Protein AF-A0A3S4GMG2-F1 (afdb_monomer_lite)

pLDDT: mean 79.05, std 14.93, range [34.53, 93.5]

Foldseek 3Di:
DPPVVVVDPDVVCVVCVVVVVVVVVVVVVVVVVVVQLVVQLVVVCVVQVVVVHHDDSVVSSVVSVVVVVVVVVVCVVVVDDPVVVCCVCVVVVVCCVVPVVVLVCCVPPPVNVVVNPPVPVPPPDD

Sequence (126 aa):
MSYLANQYDTPIIAWLSPIIAFVAITKSFLGHYIGAYESLRDLILEAAAARGKKPGIRLVDAVILVFMVLTCWFAAYKNPSILGIIECISGPTGAAILLLLPMYAIHKLPVLAPWRGKARQRFSSP

Structure (mmCIF, N/CA/C/O backbone):
data_AF-A0A3S4GMG2-F1
#
_entry.id   AF-A0A3S4GMG2-F1
#
loop_
_atom_site.group_PDB
_atom_site.id
_atom_site.type_symbol
_atom_site.label_atom_id
_atom_site.label_alt_id
_atom_site.label_comp_id
_atom_site.label_asym_id
_atom_site.label_entity_id
_atom_site.label_seq_id
_atom_site.pdbx_PDB_ins_code
_atom_site.Cartn_x
_atom_site.Cartn_y
_atom_site.Cartn_z
_atom_site.occupancy
_atom_site.B_iso_or_equiv
_atom_site.auth_seq_id
_atom_site.auth_comp_id
_atom_site.auth_asym_id
_atom_site.auth_atom_id
_atom_site.pdbx_PDB_model_num
ATOM 1 N N . MET A 1 1 ? 18.463 3.851 -22.050 1.00 42.34 1 MET A N 1
ATOM 2 C CA . MET A 1 1 ? 18.596 2.381 -21.929 1.00 42.34 1 MET A CA 1
ATOM 3 C C . MET A 1 1 ? 19.116 1.690 -23.199 1.00 42.34 1 MET A C 1
ATOM 5 O O . MET A 1 1 ? 19.016 0.480 -23.283 1.00 42.34 1 MET A O 1
ATOM 9 N N . SER A 1 2 ? 19.722 2.410 -24.160 1.00 46.09 2 SER A N 1
ATOM 10 C CA . SER A 1 2 ? 20.281 1.804 -25.389 1.00 46.09 2 SER A CA 1
ATOM 11 C C . SER A 1 2 ? 21.792 2.029 -25.572 1.00 46.09 2 SER A C 1
ATOM 13 O O . SER A 1 2 ? 22.374 1.471 -26.490 1.00 46.09 2 SER A O 1
ATOM 15 N N . TYR A 1 3 ? 22.445 2.834 -24.722 1.00 47.12 3 TYR A N 1
ATOM 16 C CA . TYR A 1 3 ? 23.845 3.239 -24.937 1.00 47.12 3 TYR A CA 1
ATOM 17 C C . TYR A 1 3 ? 24.865 2.342 -24.211 1.00 47.12 3 TYR A C 1
ATOM 19 O O . TYR A 1 3 ? 25.942 2.082 -24.729 1.00 47.12 3 TYR A O 1
ATOM 27 N N . LEU A 1 4 ? 24.506 1.797 -23.042 1.00 51.25 4 LEU A N 1
ATOM 28 C CA . LEU A 1 4 ? 25.358 0.862 -22.287 1.00 51.25 4 LEU A CA 1
ATOM 29 C C . LEU A 1 4 ? 25.242 -0.596 -22.765 1.00 51.25 4 LEU A C 1
ATOM 31 O O . LEU A 1 4 ? 26.086 -1.413 -22.422 1.00 51.25 4 LEU A O 1
ATOM 35 N N . ALA A 1 5 ? 24.221 -0.920 -23.565 1.00 50.19 5 ALA A N 1
ATOM 36 C CA . ALA A 1 5 ? 23.976 -2.277 -24.062 1.00 50.19 5 ALA A CA 1
ATOM 37 C C . ALA A 1 5 ? 24.744 -2.608 -25.356 1.00 50.19 5 ALA A C 1
ATOM 39 O O . ALA A 1 5 ? 24.932 -3.777 -25.657 1.00 50.19 5 ALA A O 1
ATOM 40 N N . ASN A 1 6 ? 25.206 -1.597 -26.105 1.00 54.97 6 ASN A N 1
ATOM 41 C CA . ASN A 1 6 ? 25.931 -1.793 -27.369 1.00 54.97 6 ASN A CA 1
ATOM 42 C C . ASN A 1 6 ? 27.464 -1.829 -27.197 1.00 54.97 6 ASN A C 1
ATOM 44 O O . ASN A 1 6 ? 28.177 -2.151 -28.137 1.00 54.97 6 ASN A O 1
ATOM 48 N N . GLN A 1 7 ? 27.982 -1.447 -26.024 1.00 55.62 7 GLN A N 1
ATOM 49 C CA . GLN A 1 7 ? 29.425 -1.433 -25.726 1.00 55.62 7 GLN A CA 1
ATOM 50 C C . GLN A 1 7 ? 29.894 -2.685 -24.966 1.00 55.62 7 GLN A C 1
ATOM 52 O O . GLN A 1 7 ? 31.074 -3.013 -24.995 1.00 55.62 7 GLN A O 1
ATOM 57 N N . TYR A 1 8 ? 28.981 -3.408 -24.310 1.00 55.25 8 TYR A N 1
ATOM 58 C CA . TYR A 1 8 ? 29.296 -4.619 -23.553 1.00 55.25 8 TYR A CA 1
ATOM 59 C C . TYR A 1 8 ? 28.560 -5.811 -24.157 1.00 55.25 8 TYR A C 1
ATOM 61 O O . TYR A 1 8 ? 27.494 -6.206 -23.688 1.00 55.25 8 TYR A O 1
ATOM 69 N N . ASP A 1 9 ? 29.163 -6.374 -25.202 1.00 49.91 9 ASP A N 1
ATOM 70 C CA . ASP A 1 9 ? 28.817 -7.649 -25.838 1.00 49.91 9 ASP A CA 1
ATOM 71 C C . ASP A 1 9 ? 28.979 -8.814 -24.837 1.00 49.91 9 ASP A C 1
ATOM 73 O O . ASP A 1 9 ? 29.905 -9.620 -24.879 1.00 49.91 9 ASP A O 1
ATOM 77 N N . THR A 1 10 ? 28.097 -8.872 -23.840 1.00 55.22 10 THR A N 1
ATOM 78 C CA . THR A 1 10 ? 28.008 -9.986 -22.893 1.00 55.22 10 THR A CA 1
ATOM 79 C C . THR A 1 10 ? 26.618 -10.609 -23.023 1.00 55.22 10 THR A C 1
ATOM 81 O O . THR A 1 10 ? 25.697 -10.251 -22.282 1.00 55.22 10 THR A O 1
ATOM 84 N N . PRO A 1 11 ? 26.431 -11.560 -23.963 1.00 59.16 11 PRO A N 1
ATOM 85 C CA . PRO A 1 11 ? 25.137 -12.201 -24.242 1.00 59.16 11 PRO A CA 1
ATOM 86 C C . PRO A 1 11 ? 24.497 -12.866 -23.010 1.00 59.16 11 PRO A C 1
ATOM 88 O O . PRO A 1 11 ? 23.292 -13.101 -22.973 1.00 59.16 11 PRO A O 1
ATOM 91 N N . ILE A 1 12 ? 25.287 -13.104 -21.962 1.00 61.72 12 ILE A N 1
ATOM 92 C CA . ILE A 1 12 ? 24.855 -13.656 -20.677 1.00 61.72 12 ILE A CA 1
ATOM 93 C C . ILE A 1 12 ? 23.945 -12.675 -19.912 1.00 61.72 12 ILE A C 1
ATOM 95 O O . ILE A 1 12 ? 22.928 -13.091 -19.361 1.00 61.72 12 ILE A O 1
ATOM 99 N N . ILE A 1 13 ? 24.260 -11.373 -19.891 1.00 65.12 13 ILE A N 1
ATOM 100 C CA . ILE A 1 13 ? 23.495 -10.375 -19.118 1.00 65.12 13 ILE A CA 1
ATOM 101 C C . ILE A 1 13 ? 22.168 -10.058 -19.813 1.00 65.12 13 ILE A C 1
ATOM 103 O O . ILE A 1 13 ? 21.142 -9.927 -19.147 1.00 65.12 13 ILE A O 1
ATOM 107 N N . ALA A 1 14 ? 22.157 -10.006 -21.148 1.00 68.06 14 ALA A N 1
ATOM 108 C CA . ALA A 1 14 ? 20.941 -9.791 -21.930 1.00 68.06 14 ALA A CA 1
ATOM 109 C C . ALA A 1 14 ? 19.891 -10.889 -21.681 1.00 68.06 14 ALA A C 1
ATOM 111 O O . ALA A 1 14 ? 18.708 -10.577 -21.561 1.00 68.06 14 ALA A O 1
ATOM 112 N N . TRP A 1 15 ? 20.323 -12.145 -21.520 1.00 73.88 15 TRP A N 1
ATOM 113 C CA . TRP A 1 15 ? 19.441 -13.290 -21.265 1.00 73.88 15 TRP A CA 1
ATOM 114 C C . TRP A 1 15 ? 19.036 -13.442 -19.790 1.00 73.88 15 TRP A C 1
ATOM 116 O O . TRP A 1 15 ? 17.919 -13.863 -19.498 1.00 73.88 15 TRP A O 1
ATOM 126 N N . LEU A 1 16 ? 19.905 -13.057 -18.846 1.00 82.06 16 LEU A N 1
ATOM 127 C CA . LEU A 1 16 ? 19.572 -13.031 -17.414 1.00 82.06 16 LEU A CA 1
ATOM 128 C C . LEU A 1 16 ? 18.687 -11.837 -17.027 1.00 82.06 16 LEU A C 1
ATOM 130 O O . LEU A 1 16 ? 17.919 -11.934 -16.068 1.00 82.06 16 LEU A O 1
ATOM 134 N N . SER A 1 17 ? 18.769 -10.722 -17.759 1.00 83.88 17 SER A N 1
ATOM 135 C CA . SER A 1 17 ? 18.040 -9.489 -17.439 1.00 83.88 17 SER A CA 1
ATOM 136 C C . SER A 1 17 ? 16.517 -9.661 -17.302 1.00 83.88 17 SER A C 1
ATOM 138 O O . SER A 1 17 ? 15.975 -9.148 -16.319 1.00 83.88 17 SER A O 1
ATOM 140 N N . PRO A 1 18 ? 15.801 -10.417 -18.163 1.00 86.00 18 PRO A N 1
ATOM 141 C CA . PRO A 1 18 ? 14.353 -10.567 -18.059 1.00 86.00 18 PRO A CA 1
ATOM 142 C C . PRO A 1 18 ? 13.963 -11.461 -16.882 1.00 86.00 18 PRO A C 1
ATOM 144 O O . PRO A 1 18 ? 12.944 -11.220 -16.244 1.00 86.00 18 PRO A O 1
ATOM 147 N N . ILE A 1 19 ? 14.790 -12.459 -16.551 1.00 89.81 19 ILE A N 1
ATOM 148 C CA . ILE A 1 19 ? 14.564 -13.352 -15.408 1.00 89.81 19 ILE A CA 1
ATOM 149 C C . ILE A 1 19 ? 14.703 -12.561 -14.106 1.00 89.81 19 ILE A C 1
ATOM 151 O O . ILE A 1 19 ? 13.828 -12.621 -13.243 1.00 89.81 19 ILE A O 1
ATOM 155 N N . ILE A 1 20 ? 15.765 -11.761 -13.982 1.00 88.31 20 ILE A N 1
ATOM 156 C CA . ILE A 1 20 ? 15.981 -10.900 -12.813 1.00 88.31 20 ILE A CA 1
ATOM 157 C C . ILE A 1 20 ? 14.862 -9.858 -12.707 1.00 88.31 20 ILE A C 1
ATOM 159 O O . ILE A 1 20 ? 14.323 -9.656 -11.619 1.00 88.31 20 ILE A O 1
ATOM 163 N N . ALA A 1 21 ? 14.463 -9.243 -13.825 1.00 90.56 21 ALA A N 1
ATOM 164 C CA . ALA A 1 21 ? 13.344 -8.305 -13.860 1.00 90.56 21 ALA A CA 1
ATOM 165 C C . ALA A 1 21 ? 12.028 -8.969 -13.423 1.00 90.56 21 ALA A C 1
ATOM 167 O O . ALA A 1 21 ? 11.312 -8.418 -12.592 1.00 90.56 21 ALA A O 1
ATOM 168 N N . PHE A 1 22 ? 11.735 -10.175 -13.910 1.00 92.00 22 PHE A N 1
ATOM 169 C CA . PHE A 1 22 ? 10.542 -10.932 -13.534 1.00 92.00 22 PHE A CA 1
ATOM 170 C C . PHE A 1 22 ? 10.514 -11.262 -12.036 1.00 92.00 22 PHE A C 1
ATOM 172 O O . PHE A 1 22 ? 9.502 -11.035 -11.367 1.00 92.00 22 PHE A O 1
ATOM 179 N N . VAL A 1 23 ? 11.635 -11.739 -11.483 1.00 93.50 23 VAL A N 1
ATOM 180 C CA . VAL A 1 23 ? 11.761 -12.025 -10.045 1.00 93.50 23 VAL A CA 1
ATOM 181 C C . VAL A 1 23 ? 11.609 -10.744 -9.220 1.00 93.50 23 VAL A C 1
ATOM 183 O O . VAL A 1 23 ? 10.894 -10.742 -8.216 1.00 93.50 23 VAL A O 1
ATOM 186 N N . ALA A 1 24 ? 12.224 -9.639 -9.649 1.00 92.12 24 ALA A N 1
ATOM 187 C CA . ALA A 1 24 ? 12.124 -8.349 -8.970 1.00 92.12 24 ALA A CA 1
ATOM 188 C C . ALA A 1 24 ? 10.686 -7.804 -8.965 1.00 92.12 24 ALA A C 1
ATOM 190 O O . ALA A 1 24 ? 10.194 -7.394 -7.910 1.00 92.12 24 ALA A O 1
ATOM 191 N N . ILE A 1 25 ? 9.992 -7.856 -10.108 1.00 90.50 25 ILE A N 1
ATOM 192 C CA . ILE A 1 25 ? 8.587 -7.447 -10.229 1.00 90.50 25 ILE A CA 1
ATOM 193 C C . ILE A 1 25 ? 7.718 -8.316 -9.327 1.00 90.50 25 ILE A C 1
ATOM 195 O O . ILE A 1 25 ? 6.974 -7.775 -8.518 1.00 90.50 25 ILE A O 1
ATOM 199 N N . THR A 1 26 ? 7.861 -9.642 -9.396 1.00 93.06 26 THR A N 1
ATOM 200 C CA . THR A 1 26 ? 7.070 -10.581 -8.583 1.00 93.06 26 THR A CA 1
ATOM 201 C C . THR A 1 26 ? 7.250 -10.312 -7.089 1.00 93.06 26 THR A C 1
ATOM 203 O O . THR A 1 26 ? 6.270 -10.225 -6.349 1.00 93.06 26 THR A O 1
ATOM 206 N N . LYS A 1 27 ? 8.494 -10.099 -6.636 1.00 90.00 27 LYS A N 1
ATOM 207 C CA . LYS A 1 27 ? 8.796 -9.778 -5.234 1.00 90.00 27 LYS A CA 1
ATOM 208 C C . LYS A 1 27 ? 8.194 -8.435 -4.805 1.00 90.00 27 LYS A C 1
ATOM 210 O O . LYS A 1 27 ? 7.642 -8.337 -3.712 1.00 90.00 27 LYS A O 1
ATOM 215 N N . SER A 1 28 ? 8.284 -7.412 -5.655 1.00 90.50 28 SER A N 1
ATOM 216 C CA . SER A 1 28 ? 7.700 -6.090 -5.390 1.00 90.50 28 SER A CA 1
ATOM 217 C C . SER A 1 28 ? 6.167 -6.134 -5.338 1.00 90.50 28 SER A C 1
ATOM 219 O O . SER A 1 28 ? 5.558 -5.543 -4.439 1.00 90.50 28 SER A O 1
ATOM 221 N N . PHE A 1 29 ? 5.552 -6.898 -6.247 1.00 88.12 29 PHE A N 1
ATOM 222 C CA . PHE A 1 29 ? 4.106 -7.102 -6.310 1.00 88.12 29 PHE A CA 1
ATOM 223 C C . PHE A 1 29 ? 3.581 -7.799 -5.062 1.00 88.12 29 PHE A C 1
ATOM 225 O O . PHE A 1 29 ? 2.579 -7.367 -4.496 1.00 88.12 29 PHE A O 1
ATOM 232 N N . LEU A 1 30 ? 4.268 -8.850 -4.605 1.00 89.94 30 LEU A N 1
ATOM 233 C CA . LEU A 1 30 ? 3.832 -9.615 -3.443 1.00 89.94 30 LEU A CA 1
ATOM 234 C C . LEU A 1 30 ? 3.829 -8.756 -2.171 1.00 89.94 30 LEU A C 1
ATOM 236 O O . LEU A 1 30 ? 2.887 -8.832 -1.390 1.00 89.94 30 LEU A O 1
ATOM 240 N N . GLY A 1 31 ? 4.831 -7.888 -2.001 1.00 88.62 31 GLY A N 1
ATOM 241 C CA . GLY A 1 31 ? 4.877 -6.940 -0.884 1.00 88.62 31 GLY A CA 1
ATOM 242 C C . GLY A 1 31 ? 3.696 -5.964 -0.880 1.00 88.62 31 GLY A C 1
ATOM 243 O O . GLY A 1 31 ? 3.067 -5.771 0.158 1.00 88.62 31 GLY A O 1
ATOM 244 N N . HIS A 1 32 ? 3.342 -5.401 -2.039 1.00 88.81 32 HIS A N 1
ATOM 245 C CA . HIS A 1 32 ? 2.173 -4.521 -2.154 1.00 88.81 32 HIS A CA 1
ATOM 246 C C . HIS A 1 32 ? 0.8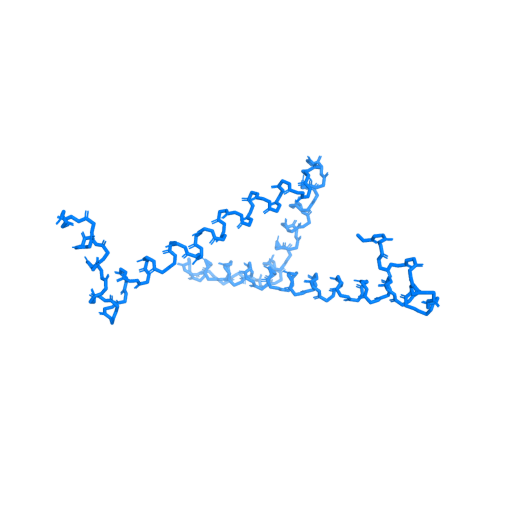54 -5.272 -1.960 1.00 88.81 32 HIS A C 1
ATOM 248 O O . HIS A 1 32 ? -0.046 -4.751 -1.310 1.00 88.81 32 HIS A O 1
ATOM 254 N N . TYR A 1 33 ? 0.738 -6.490 -2.493 1.00 89.56 33 TYR A N 1
ATOM 255 C CA . TYR A 1 33 ? -0.466 -7.305 -2.357 1.00 89.56 33 TYR A CA 1
ATOM 256 C C . TYR A 1 33 ? -0.718 -7.699 -0.899 1.00 89.56 33 TYR A C 1
ATOM 258 O O . TYR A 1 33 ? -1.800 -7.436 -0.379 1.00 89.56 33 TYR A O 1
ATOM 266 N N . ILE A 1 34 ? 0.288 -8.268 -0.223 1.00 91.44 34 ILE A N 1
ATOM 267 C CA . ILE A 1 34 ? 0.180 -8.660 1.189 1.00 91.44 34 ILE A CA 1
ATOM 268 C C . ILE A 1 34 ? -0.063 -7.422 2.058 1.00 91.44 34 ILE A C 1
ATOM 270 O O . ILE A 1 34 ? -0.977 -7.431 2.877 1.00 91.44 34 ILE A O 1
ATOM 274 N N . GLY A 1 35 ? 0.685 -6.337 1.837 1.00 90.00 35 GLY A N 1
ATOM 275 C CA . GLY A 1 35 ? 0.523 -5.102 2.604 1.00 90.00 35 GLY A CA 1
ATOM 276 C C . GLY A 1 35 ? -0.857 -4.456 2.432 1.00 90.00 35 GLY A C 1
ATOM 277 O O . GLY A 1 35 ? -1.461 -4.018 3.411 1.00 90.00 35 GLY A O 1
ATOM 278 N N . ALA A 1 36 ? -1.405 -4.430 1.214 1.00 90.25 36 ALA A N 1
ATOM 279 C CA . ALA A 1 36 ? -2.753 -3.914 0.964 1.00 90.25 36 ALA A CA 1
ATOM 280 C C . ALA A 1 36 ? -3.836 -4.819 1.572 1.00 90.25 36 ALA A C 1
ATOM 282 O O . ALA A 1 36 ? -4.800 -4.327 2.154 1.00 90.25 36 ALA A O 1
ATOM 283 N N . TYR A 1 37 ? -3.662 -6.136 1.472 1.00 90.12 37 TYR A N 1
ATOM 284 C CA . TYR A 1 37 ? -4.591 -7.109 2.034 1.00 90.12 37 TYR A CA 1
ATOM 285 C C . TYR A 1 37 ? -4.657 -7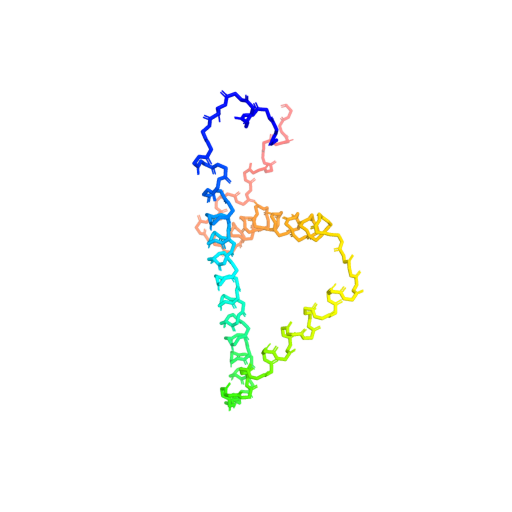.017 3.562 1.00 90.12 37 TYR A C 1
ATOM 287 O O . TYR A 1 37 ? -5.742 -6.915 4.135 1.00 90.12 37 TYR A O 1
ATOM 295 N N . GLU A 1 38 ? -3.500 -7.016 4.223 1.00 90.12 38 GLU A N 1
ATOM 296 C CA . GLU A 1 38 ? -3.416 -6.943 5.680 1.00 90.12 38 GLU A CA 1
ATOM 297 C C . GLU A 1 38 ? -3.917 -5.594 6.201 1.00 90.12 38 GLU A C 1
ATOM 299 O O . GLU A 1 38 ? -4.735 -5.571 7.118 1.00 90.12 38 GLU A O 1
ATOM 304 N N . SER A 1 39 ? -3.535 -4.484 5.559 1.00 90.12 39 SER A N 1
ATOM 305 C CA . SER A 1 39 ? -4.004 -3.151 5.961 1.00 90.12 39 SER A CA 1
ATOM 306 C C . SER A 1 39 ? -5.518 -2.978 5.812 1.00 90.12 39 SER A C 1
ATOM 308 O O . SER A 1 39 ? -6.157 -2.413 6.699 1.00 90.12 39 SER A O 1
ATOM 310 N N . LEU A 1 40 ? -6.126 -3.500 4.741 1.00 91.25 40 LEU A N 1
ATOM 311 C CA . LEU A 1 40 ? -7.577 -3.429 4.562 1.00 91.25 40 LEU A CA 1
ATOM 312 C C . LEU A 1 40 ? -8.316 -4.339 5.552 1.00 91.25 40 LEU A C 1
ATOM 314 O O . LEU A 1 40 ? -9.369 -3.965 6.071 1.00 91.25 40 LEU A O 1
ATOM 318 N N . ARG A 1 41 ? -7.754 -5.515 5.849 1.00 90.69 41 ARG A N 1
ATOM 319 C CA . ARG A 1 41 ? -8.292 -6.435 6.855 1.00 90.69 41 ARG A CA 1
ATOM 320 C C . ARG A 1 41 ? -8.285 -5.810 8.240 1.00 90.69 41 ARG A C 1
ATOM 322 O O . ARG A 1 41 ? -9.311 -5.864 8.915 1.00 90.69 41 ARG A O 1
ATOM 329 N N . ASP A 1 42 ? -7.178 -5.194 8.634 1.00 89.94 42 ASP A N 1
ATOM 330 C CA . ASP A 1 42 ? -7.049 -4.559 9.944 1.00 89.94 42 ASP A CA 1
ATOM 331 C C . ASP A 1 42 ? -7.980 -3.346 10.067 1.00 89.94 42 ASP A C 1
ATOM 333 O O . ASP A 1 42 ? -8.729 -3.246 11.037 1.00 89.94 42 ASP A O 1
ATOM 337 N N . LEU A 1 43 ? -8.078 -2.520 9.015 1.00 90.69 43 LEU A N 1
ATOM 338 C CA . LEU A 1 43 ? -9.024 -1.402 8.954 1.00 90.69 43 LEU A CA 1
ATOM 339 C C . LEU A 1 43 ? -10.479 -1.861 9.149 1.00 90.69 43 LEU A C 1
ATOM 341 O O . LEU A 1 43 ? -11.240 -1.233 9.887 1.00 90.69 43 LEU A O 1
ATOM 345 N N . ILE A 1 44 ? -10.888 -2.952 8.492 1.00 88.94 44 ILE A N 1
ATOM 346 C CA . ILE A 1 44 ? -12.252 -3.489 8.611 1.00 88.94 44 ILE A CA 1
ATOM 347 C C . ILE A 1 44 ? -12.490 -4.073 10.007 1.00 88.94 44 ILE A C 1
ATOM 349 O O . ILE A 1 44 ? -13.567 -3.871 10.577 1.00 88.94 44 ILE A O 1
ATOM 353 N N . LEU A 1 45 ? -11.512 -4.792 10.564 1.00 88.88 45 LEU A N 1
ATOM 354 C CA . LEU A 1 45 ? -11.605 -5.364 11.906 1.00 88.88 45 LEU A CA 1
ATOM 355 C C . LEU A 1 45 ? -11.689 -4.271 12.976 1.00 88.88 45 LEU A C 1
ATOM 357 O O . LEU A 1 45 ? -12.564 -4.350 13.837 1.00 88.88 45 LEU A O 1
ATOM 361 N N . GLU A 1 46 ? -10.858 -3.235 12.890 1.00 88.38 46 GLU A N 1
ATOM 362 C CA . GLU A 1 46 ? -10.867 -2.094 13.807 1.00 88.38 46 GLU A CA 1
ATOM 363 C C . GLU A 1 46 ? -12.172 -1.294 13.688 1.00 88.38 46 GLU A C 1
ATOM 365 O O . GLU A 1 46 ? -12.834 -1.018 14.693 1.00 88.38 46 GLU A O 1
ATOM 370 N N . ALA A 1 47 ? -12.631 -1.017 12.463 1.00 87.56 47 ALA A N 1
ATOM 371 C CA . ALA A 1 47 ? -13.910 -0.350 12.225 1.00 87.56 47 ALA A CA 1
ATOM 372 C C . ALA A 1 47 ? -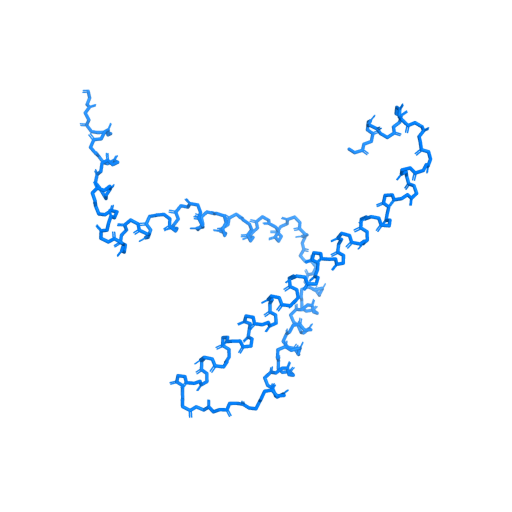15.110 -1.158 12.753 1.00 87.56 47 ALA A C 1
ATOM 374 O O . ALA A 1 47 ? -16.096 -0.584 13.230 1.00 87.56 47 ALA A O 1
ATOM 375 N N . ALA A 1 48 ? -15.053 -2.491 12.680 1.00 86.12 48 ALA A N 1
ATOM 376 C CA . ALA A 1 48 ? -16.090 -3.359 13.223 1.00 86.12 48 ALA A CA 1
ATOM 377 C C . ALA A 1 48 ? -16.020 -3.470 14.755 1.00 86.12 48 ALA A C 1
ATOM 379 O O . ALA A 1 48 ? -17.068 -3.434 15.409 1.00 86.12 48 ALA A O 1
ATOM 380 N N . ALA A 1 49 ? -14.814 -3.521 15.328 1.00 85.38 49 ALA A N 1
ATOM 381 C CA . ALA A 1 49 ? -14.581 -3.510 16.770 1.00 85.38 49 ALA A CA 1
ATOM 382 C C . ALA A 1 49 ? -15.090 -2.211 17.412 1.00 85.38 49 ALA A C 1
ATOM 384 O O . ALA A 1 49 ? -15.802 -2.269 18.414 1.00 85.38 49 ALA A O 1
ATOM 385 N N . ALA A 1 50 ? -14.851 -1.058 16.778 1.00 85.38 50 ALA A N 1
ATOM 386 C CA . ALA A 1 50 ? -15.408 0.234 17.189 1.00 85.38 50 ALA A CA 1
ATOM 387 C C . ALA A 1 50 ? -16.951 0.258 17.190 1.00 85.38 50 ALA A C 1
ATOM 389 O O . ALA A 1 50 ? -17.569 1.040 17.909 1.00 85.38 50 ALA A O 1
ATOM 390 N N . ARG A 1 51 ? -17.590 -0.623 16.409 1.00 84.56 51 ARG A N 1
ATOM 391 C CA . ARG A 1 51 ? -19.050 -0.811 16.356 1.00 84.56 51 ARG A CA 1
ATOM 392 C C . ARG A 1 51 ? -19.546 -1.974 17.226 1.00 84.56 51 ARG A C 1
ATOM 394 O O . ARG A 1 51 ? -20.720 -2.332 17.135 1.00 84.56 51 ARG A O 1
ATOM 401 N N . GLY A 1 52 ? -18.672 -2.588 18.027 1.00 80.62 52 GLY A N 1
ATOM 402 C CA . GLY A 1 52 ? -18.990 -3.714 18.911 1.00 80.62 52 GLY A CA 1
ATOM 403 C C . GLY A 1 52 ? -19.292 -5.034 18.190 1.00 80.62 52 GLY A C 1
ATOM 404 O O . GLY A 1 52 ? -19.853 -5.946 18.795 1.00 80.62 52 GLY A O 1
ATOM 405 N N . LYS A 1 53 ? -18.956 -5.159 16.899 1.00 78.75 53 LYS A N 1
ATOM 406 C CA . LYS A 1 53 ? -19.239 -6.351 16.085 1.00 78.75 53 LYS A CA 1
ATOM 407 C C . LYS A 1 53 ? -17.961 -7.151 15.846 1.00 78.75 53 LYS A C 1
ATOM 409 O O . LYS A 1 53 ? -16.913 -6.581 15.567 1.00 78.75 53 LYS A O 1
ATOM 414 N N . LYS A 1 54 ? -18.062 -8.483 15.902 1.00 74.81 54 LYS A N 1
ATOM 415 C CA . LYS A 1 54 ? -16.982 -9.412 15.529 1.00 74.81 54 LYS A CA 1
ATOM 416 C C . LYS A 1 54 ? -17.284 -9.995 14.147 1.00 74.81 54 LYS A C 1
ATOM 418 O O . LYS A 1 54 ? -18.049 -10.957 14.063 1.00 74.81 54 LYS A O 1
ATOM 423 N N . PRO A 1 55 ? -16.782 -9.396 13.056 1.00 77.50 55 PRO A N 1
ATOM 424 C CA . PRO A 1 55 ? -17.048 -9.905 11.723 1.00 77.50 55 PRO A CA 1
ATOM 425 C C . PRO A 1 55 ? -16.316 -11.239 11.524 1.00 77.50 55 PRO A C 1
ATOM 427 O O . PRO A 1 55 ? -15.229 -11.464 12.056 1.00 77.50 55 PRO A O 1
ATOM 430 N N . GLY A 1 56 ? -16.923 -12.147 10.762 1.00 81.50 56 GLY A N 1
ATOM 431 C CA . GLY A 1 56 ? -16.286 -13.413 10.414 1.00 81.50 56 GLY A CA 1
ATOM 432 C C . GLY A 1 56 ? -15.103 -13.174 9.478 1.00 81.50 56 GLY A C 1
ATOM 433 O O . GLY A 1 56 ? -15.286 -12.628 8.394 1.00 81.50 56 GLY A O 1
ATOM 434 N N . ILE A 1 57 ? -13.910 -13.625 9.870 1.00 81.62 57 ILE A N 1
ATOM 435 C CA . ILE A 1 57 ? -12.655 -13.428 9.121 1.00 81.62 57 ILE A CA 1
ATOM 436 C C . ILE A 1 57 ? -12.781 -13.878 7.659 1.00 81.62 57 ILE A C 1
ATOM 438 O O . ILE A 1 57 ? -12.427 -13.129 6.761 1.00 81.62 57 ILE A O 1
ATOM 442 N N . ARG A 1 58 ? -13.411 -15.031 7.403 1.00 83.19 58 ARG A N 1
ATOM 443 C CA . ARG A 1 58 ? -13.624 -15.544 6.036 1.00 83.19 58 ARG A CA 1
ATOM 444 C C . ARG A 1 58 ? -14.472 -14.622 5.154 1.00 83.19 58 ARG A C 1
ATOM 446 O O . ARG A 1 58 ? -14.237 -14.548 3.955 1.00 83.19 58 ARG A O 1
ATOM 453 N N . LEU A 1 59 ? -15.467 -13.943 5.734 1.00 85.56 59 LEU A N 1
ATOM 454 C CA . LEU A 1 59 ? -16.303 -12.996 4.994 1.00 85.56 59 LEU A CA 1
ATOM 455 C C . LEU A 1 59 ? -15.525 -11.711 4.705 1.00 85.56 59 LEU A C 1
ATOM 457 O O . LEU A 1 59 ? -15.611 -11.193 3.599 1.00 85.56 59 LEU A O 1
ATOM 461 N N . VAL A 1 60 ? -14.754 -11.223 5.681 1.00 87.12 60 VAL A N 1
ATOM 462 C CA . VAL A 1 60 ? -13.890 -10.045 5.516 1.00 87.12 60 VAL A CA 1
ATOM 463 C C . VAL A 1 60 ? -12.872 -10.288 4.404 1.00 87.12 60 VAL A C 1
ATOM 465 O O . VAL A 1 60 ? -12.789 -9.495 3.473 1.00 87.12 60 VAL A O 1
ATOM 468 N N . ASP A 1 61 ? -12.184 -11.427 4.447 1.00 89.06 61 ASP A N 1
ATOM 469 C CA . ASP A 1 61 ? -11.196 -11.833 3.448 1.00 89.06 61 ASP A CA 1
ATOM 470 C C . ASP A 1 61 ? -11.818 -11.933 2.039 1.00 89.06 61 ASP A C 1
ATOM 472 O O . ASP A 1 61 ? -11.267 -11.414 1.067 1.00 89.06 61 ASP A O 1
ATOM 476 N N . ALA A 1 62 ? -13.013 -12.528 1.923 1.00 88.25 62 ALA A N 1
ATOM 477 C CA . ALA A 1 62 ? -13.741 -12.608 0.656 1.00 88.25 62 ALA A CA 1
ATOM 478 C C . ALA A 1 62 ? -14.153 -11.223 0.125 1.00 88.25 62 ALA A C 1
ATOM 480 O O . ALA A 1 62 ? -14.010 -10.954 -1.067 1.00 88.25 62 ALA A O 1
ATOM 481 N N . VAL A 1 63 ? -14.629 -10.330 0.998 1.00 89.50 63 VAL A N 1
ATOM 482 C CA . VAL A 1 63 ? -14.995 -8.954 0.626 1.00 89.50 63 VAL A CA 1
ATOM 483 C C . VAL A 1 63 ? -13.771 -8.175 0.146 1.00 89.50 63 VAL A C 1
ATOM 485 O O . VAL A 1 63 ? -13.862 -7.490 -0.869 1.00 89.50 63 VAL A O 1
ATOM 488 N N . ILE A 1 64 ? -12.626 -8.311 0.821 1.00 89.88 64 ILE A N 1
ATOM 489 C CA . ILE A 1 64 ? -11.358 -7.681 0.424 1.00 89.88 64 ILE A CA 1
ATOM 490 C C . ILE A 1 64 ? -10.924 -8.159 -0.961 1.00 89.88 64 ILE A C 1
ATOM 492 O O . ILE A 1 64 ? -10.615 -7.338 -1.824 1.00 89.88 64 ILE A O 1
ATOM 496 N N . LEU A 1 65 ? -10.950 -9.473 -1.201 1.00 89.44 65 LEU A N 1
ATOM 497 C CA . LEU A 1 65 ? -10.598 -10.050 -2.499 1.00 89.44 65 LEU A CA 1
ATOM 498 C C . LEU A 1 65 ? -11.519 -9.547 -3.614 1.00 89.44 65 LEU A C 1
ATOM 500 O O . LEU A 1 65 ? -11.037 -9.092 -4.651 1.00 89.44 65 LEU A O 1
ATOM 504 N N . VAL A 1 66 ? -12.836 -9.575 -3.392 1.00 91.31 66 VAL A N 1
ATOM 505 C CA . VAL A 1 66 ? -13.821 -9.060 -4.355 1.00 91.31 66 VAL A CA 1
ATOM 506 C C . VAL A 1 66 ? -13.584 -7.574 -4.621 1.00 91.31 66 VAL A C 1
ATOM 508 O O . VAL A 1 66 ? -13.562 -7.154 -5.775 1.00 91.31 66 VAL A O 1
ATOM 511 N N . PHE A 1 67 ? -13.339 -6.782 -3.578 1.00 91.81 67 PHE A N 1
ATOM 512 C CA . PHE A 1 67 ? -13.038 -5.361 -3.705 1.00 91.81 67 PHE A CA 1
ATOM 513 C C . PHE A 1 67 ? -11.769 -5.103 -4.533 1.00 91.81 67 PHE A C 1
ATOM 515 O O . PHE A 1 67 ? -11.795 -4.264 -5.437 1.00 91.81 67 PHE A O 1
ATOM 522 N N . MET A 1 68 ? -10.679 -5.841 -4.289 1.00 90.19 68 MET A N 1
ATOM 523 C CA . MET A 1 68 ? -9.438 -5.715 -5.064 1.00 90.19 68 MET A CA 1
ATOM 524 C C . MET A 1 68 ? -9.647 -6.077 -6.538 1.00 90.19 68 MET A C 1
ATOM 526 O O . MET A 1 68 ? -9.208 -5.332 -7.414 1.00 90.19 68 MET A O 1
ATOM 530 N N . VAL A 1 69 ? -10.349 -7.178 -6.826 1.00 90.50 69 VAL A N 1
ATOM 531 C CA . VAL A 1 69 ? -10.628 -7.617 -8.203 1.00 90.50 69 VAL A CA 1
ATOM 532 C C . VAL A 1 69 ? -11.502 -6.604 -8.937 1.00 90.50 69 VAL A C 1
ATOM 534 O O . VAL A 1 69 ? -11.169 -6.218 -10.054 1.00 90.50 69 VAL A O 1
ATOM 537 N N . LEU A 1 70 ? -12.580 -6.125 -8.310 1.00 92.75 70 LEU A N 1
ATOM 538 C CA . LEU A 1 70 ? -13.467 -5.122 -8.906 1.00 92.75 70 LEU A CA 1
ATOM 539 C C . LEU A 1 70 ? -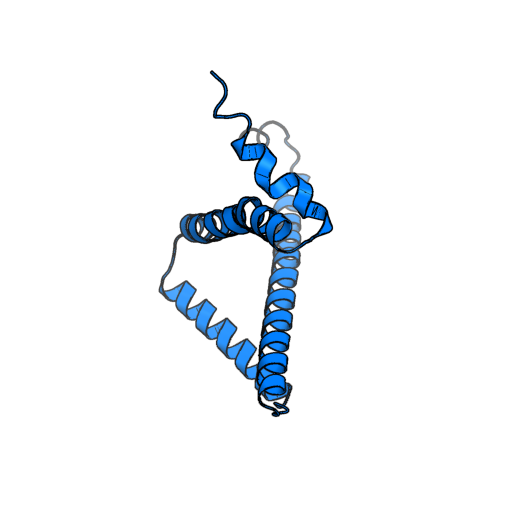12.740 -3.802 -9.171 1.00 92.75 70 LEU A C 1
ATOM 541 O O . LEU A 1 70 ? -12.914 -3.204 -10.231 1.00 92.75 70 LEU A O 1
ATOM 545 N N . THR A 1 71 ? -11.893 -3.365 -8.238 1.00 89.38 71 THR A N 1
ATOM 546 C CA . THR A 1 71 ? -11.101 -2.140 -8.405 1.00 89.38 71 THR A CA 1
ATOM 547 C C . THR A 1 71 ? -10.082 -2.293 -9.534 1.00 89.38 71 THR A C 1
ATOM 549 O O . THR A 1 71 ? -9.950 -1.397 -10.365 1.00 89.38 71 THR A O 1
ATOM 552 N N . CYS A 1 72 ? -9.409 -3.445 -9.618 1.00 87.75 72 CYS A N 1
ATOM 553 C CA . CYS A 1 72 ? -8.468 -3.754 -10.695 1.00 87.75 72 CYS A CA 1
ATOM 554 C C . CYS A 1 72 ? -9.169 -3.819 -12.061 1.00 87.75 72 CYS A C 1
ATOM 556 O O . CYS A 1 72 ? -8.708 -3.214 -13.027 1.00 87.75 72 CYS A O 1
ATOM 558 N N . TRP A 1 73 ? -10.334 -4.469 -12.127 1.00 91.81 73 TRP A N 1
ATOM 559 C CA . TRP A 1 73 ? -11.177 -4.508 -13.320 1.00 91.81 73 TRP A CA 1
ATOM 560 C C . TRP A 1 73 ? -11.585 -3.104 -13.769 1.00 91.81 73 TRP A C 1
ATOM 562 O O . TRP A 1 73 ? -11.471 -2.761 -14.945 1.00 91.81 73 TRP A O 1
ATOM 572 N N . PHE A 1 74 ? -12.046 -2.270 -12.836 1.00 89.75 74 PHE A N 1
ATOM 573 C CA . PHE A 1 74 ? -12.449 -0.900 -13.137 1.00 89.75 74 PHE A CA 1
ATOM 574 C C . PHE A 1 74 ? -11.270 -0.052 -13.626 1.00 89.75 74 PHE A C 1
ATOM 576 O O . PHE A 1 74 ? -11.412 0.698 -14.594 1.00 89.75 74 PHE A O 1
ATOM 583 N N . ALA A 1 75 ? -10.099 -0.199 -13.002 1.00 86.06 75 ALA A N 1
ATOM 584 C CA . ALA A 1 75 ? -8.874 0.451 -13.449 1.00 86.06 75 ALA A CA 1
ATOM 585 C C . ALA A 1 75 ? -8.493 0.008 -14.871 1.00 86.06 75 ALA A C 1
ATOM 587 O O . ALA A 1 75 ? -8.222 0.860 -15.713 1.00 86.06 75 ALA A O 1
ATOM 588 N N . ALA A 1 76 ? -8.560 -1.293 -15.172 1.00 85.19 76 ALA A N 1
ATOM 589 C CA . ALA A 1 76 ? -8.301 -1.824 -16.510 1.00 85.19 76 ALA A CA 1
ATOM 590 C C . ALA A 1 76 ? -9.299 -1.288 -17.552 1.00 85.19 76 ALA A C 1
ATOM 592 O O . ALA A 1 76 ? -8.899 -0.891 -18.642 1.00 85.19 76 ALA A O 1
ATOM 593 N N . TYR A 1 77 ? -10.586 -1.194 -17.204 1.00 89.31 77 TYR A N 1
ATOM 594 C CA . TYR A 1 77 ? -11.606 -0.619 -18.084 1.00 89.31 77 TYR A CA 1
ATOM 595 C C . TYR A 1 77 ? -11.353 0.864 -18.392 1.00 89.31 77 TYR A C 1
ATOM 597 O O . TYR A 1 77 ? -11.533 1.312 -19.522 1.00 89.31 77 TYR A O 1
ATOM 605 N N . LYS A 1 78 ? -10.929 1.645 -17.392 1.00 85.06 78 LYS A N 1
ATOM 606 C CA . LYS A 1 78 ? -10.642 3.076 -17.560 1.00 85.06 78 LYS A CA 1
ATOM 607 C C . LYS A 1 78 ? -9.335 3.354 -18.309 1.00 85.06 78 LYS A C 1
ATOM 609 O O . LYS A 1 78 ? -9.159 4.492 -18.735 1.00 85.06 78 LYS A O 1
ATOM 614 N N . ASN A 1 79 ? -8.449 2.363 -18.453 1.00 83.75 79 ASN A N 1
ATOM 615 C CA . ASN A 1 79 ? -7.131 2.477 -19.090 1.00 83.75 79 ASN A CA 1
ATOM 616 C C . ASN A 1 79 ? -6.377 3.790 -18.757 1.00 83.75 79 ASN A C 1
ATOM 618 O O . ASN A 1 79 ? -5.921 4.498 -19.659 1.00 83.75 79 ASN A O 1
ATOM 622 N N . PRO A 1 80 ? -6.253 4.166 -17.467 1.00 80.00 80 PRO A N 1
ATOM 623 C CA . PRO A 1 80 ? -5.478 5.338 -17.094 1.00 80.00 80 PRO A CA 1
ATOM 624 C C . PRO A 1 80 ? -4.010 5.145 -17.494 1.00 80.00 80 PRO A C 1
ATOM 626 O O . PRO A 1 80 ? -3.457 4.048 -17.392 1.00 80.00 80 PRO A O 1
ATOM 629 N N . SER A 1 81 ? -3.361 6.217 -17.949 1.00 82.44 81 SER A N 1
ATOM 630 C CA . SER A 1 81 ? -1.942 6.150 -18.289 1.00 82.44 81 SER A CA 1
ATOM 631 C C . SER A 1 81 ? -1.115 5.894 -17.026 1.00 82.44 81 SER A C 1
ATOM 633 O O . SER A 1 81 ? -1.296 6.554 -16.004 1.00 82.44 81 SER A O 1
ATOM 635 N N . ILE A 1 82 ? -0.178 4.943 -17.092 1.00 82.75 82 ILE A N 1
ATOM 636 C CA . ILE A 1 82 ? 0.681 4.572 -15.951 1.00 82.75 82 ILE A CA 1
ATOM 637 C C . ILE A 1 82 ? 1.437 5.798 -15.420 1.00 82.75 82 ILE A C 1
ATOM 639 O O . ILE A 1 82 ? 1.542 5.987 -14.211 1.00 82.75 82 ILE A O 1
ATOM 643 N N . LEU A 1 83 ? 1.902 6.666 -16.325 1.00 83.94 83 LEU A N 1
ATOM 644 C CA . LEU A 1 83 ? 2.583 7.907 -15.964 1.00 83.94 83 LEU A CA 1
ATOM 645 C C . LEU A 1 83 ? 1.669 8.858 -15.177 1.00 83.94 83 LEU A C 1
ATOM 647 O O . LEU A 1 83 ? 2.090 9.386 -14.152 1.00 83.94 83 LEU A O 1
ATOM 651 N N . GLY A 1 84 ? 0.409 9.010 -15.599 1.00 83.19 84 GLY A N 1
ATOM 652 C CA . GLY A 1 84 ? -0.564 9.853 -14.903 1.00 83.19 84 GLY A CA 1
ATOM 653 C C . GLY A 1 84 ? -0.934 9.314 -13.520 1.00 83.19 84 GLY A C 1
ATOM 654 O O . GLY A 1 84 ? -1.064 10.086 -12.576 1.00 83.19 84 GLY A O 1
ATOM 655 N N . ILE A 1 85 ? -1.035 7.989 -13.361 1.00 85.81 85 ILE A N 1
ATOM 656 C CA . ILE A 1 85 ? -1.281 7.360 -12.051 1.00 85.81 85 ILE A CA 1
ATOM 657 C C . ILE A 1 85 ? -0.118 7.642 -11.095 1.00 85.81 85 ILE A C 1
ATOM 659 O O . ILE A 1 85 ? -0.342 8.016 -9.944 1.00 85.81 85 ILE A O 1
ATOM 663 N N . ILE A 1 86 ? 1.121 7.480 -11.568 1.00 86.38 86 ILE A N 1
ATOM 664 C CA . ILE A 1 86 ? 2.316 7.728 -10.757 1.00 86.38 86 ILE A CA 1
ATOM 665 C C . ILE A 1 86 ? 2.381 9.199 -10.350 1.00 86.38 86 ILE A C 1
ATOM 667 O O . ILE A 1 86 ? 2.610 9.485 -9.179 1.00 86.38 86 ILE A O 1
ATOM 671 N N . GLU A 1 87 ? 2.144 10.128 -11.274 1.00 85.69 87 GLU A N 1
ATOM 672 C CA . GLU A 1 87 ? 2.189 11.562 -10.985 1.00 85.69 87 GLU A CA 1
ATOM 673 C C . GLU A 1 87 ? 1.095 11.982 -9.992 1.00 85.69 87 GLU A C 1
ATOM 675 O O . GLU A 1 87 ? 1.389 12.607 -8.968 1.00 85.69 87 GLU A O 1
ATOM 680 N N . CYS A 1 88 ? -0.154 11.569 -10.233 1.00 88.38 88 CYS A N 1
ATOM 681 C CA . CYS A 1 88 ? -1.286 11.918 -9.376 1.00 88.38 88 CYS A CA 1
ATOM 682 C C . CYS A 1 88 ? -1.216 11.301 -7.978 1.00 88.38 88 CYS A C 1
ATOM 684 O O . CYS A 1 88 ? -1.799 11.864 -7.057 1.00 88.38 88 CYS A O 1
ATOM 686 N N . ILE A 1 89 ? -0.545 10.163 -7.795 1.00 89.25 89 ILE A N 1
ATOM 687 C CA . ILE A 1 89 ? -0.421 9.524 -6.478 1.00 89.25 89 ILE A CA 1
ATOM 688 C C . ILE A 1 89 ? 0.878 9.957 -5.796 1.00 89.25 89 ILE A C 1
ATOM 690 O O . ILE A 1 89 ? 0.855 10.462 -4.676 1.00 89.25 89 ILE A O 1
ATOM 694 N N . SER A 1 90 ? 2.022 9.819 -6.469 1.00 86.56 90 SER A N 1
ATOM 695 C CA . SER A 1 90 ? 3.331 10.095 -5.870 1.00 86.56 90 SER A CA 1
ATOM 696 C C . SER A 1 90 ? 3.537 11.575 -5.555 1.00 86.56 90 SER A C 1
ATOM 698 O O . SER A 1 90 ? 4.215 11.878 -4.574 1.00 86.56 90 SER A O 1
ATOM 700 N N . GLY A 1 91 ? 2.978 12.493 -6.349 1.00 87.44 91 GLY A N 1
ATOM 701 C CA . GLY A 1 91 ? 3.097 13.933 -6.109 1.00 87.44 91 GLY A CA 1
ATOM 702 C C . GLY A 1 91 ? 2.428 14.349 -4.793 1.00 87.44 91 GLY A C 1
ATOM 703 O O . GLY A 1 91 ? 3.120 14.795 -3.874 1.00 87.44 91 GLY A O 1
ATOM 704 N N . PRO A 1 92 ? 1.105 14.152 -4.644 1.00 89.00 92 PRO A N 1
ATOM 705 C CA . PRO A 1 92 ? 0.388 14.476 -3.413 1.00 89.00 92 PRO A CA 1
ATOM 706 C C . PRO A 1 92 ? 0.870 13.680 -2.199 1.00 89.00 92 PRO A C 1
ATOM 708 O O . PRO A 1 92 ? 1.065 14.263 -1.132 1.00 89.00 92 PRO A O 1
ATOM 711 N N . THR A 1 93 ? 1.112 12.371 -2.339 1.00 90.12 93 THR A N 1
ATOM 712 C CA . THR A 1 93 ? 1.603 11.543 -1.227 1.00 90.12 93 THR A CA 1
ATOM 713 C C . THR A 1 93 ? 3.005 11.967 -0.795 1.00 90.12 93 THR A C 1
ATOM 715 O O . THR A 1 93 ? 3.251 12.124 0.401 1.00 90.12 93 THR A O 1
ATOM 718 N N . GLY A 1 94 ? 3.909 12.227 -1.744 1.00 89.81 94 GLY A N 1
ATOM 719 C CA . GLY A 1 94 ? 5.249 12.737 -1.460 1.00 89.81 94 GLY A CA 1
ATOM 720 C C . GLY A 1 94 ? 5.209 14.092 -0.755 1.00 89.81 94 GLY A C 1
ATOM 721 O O . GLY A 1 94 ? 5.864 14.266 0.270 1.00 89.81 94 GLY A O 1
ATOM 722 N N . ALA A 1 95 ? 4.380 15.027 -1.228 1.00 91.69 95 ALA A N 1
ATOM 723 C CA . ALA A 1 95 ? 4.195 16.328 -0.586 1.00 91.69 95 ALA A CA 1
ATOM 724 C C . ALA A 1 95 ? 3.610 16.202 0.831 1.00 91.69 95 ALA A C 1
ATOM 726 O O . ALA A 1 95 ? 4.064 16.881 1.750 1.00 91.69 95 ALA A O 1
ATOM 727 N N . ALA A 1 96 ? 2.644 15.307 1.047 1.00 92.81 96 ALA A N 1
ATOM 728 C CA . ALA A 1 96 ? 2.074 15.078 2.370 1.00 92.81 96 ALA A CA 1
ATOM 729 C C . ALA A 1 96 ? 3.112 14.508 3.350 1.00 92.81 96 ALA A C 1
ATOM 731 O O . ALA A 1 96 ? 3.233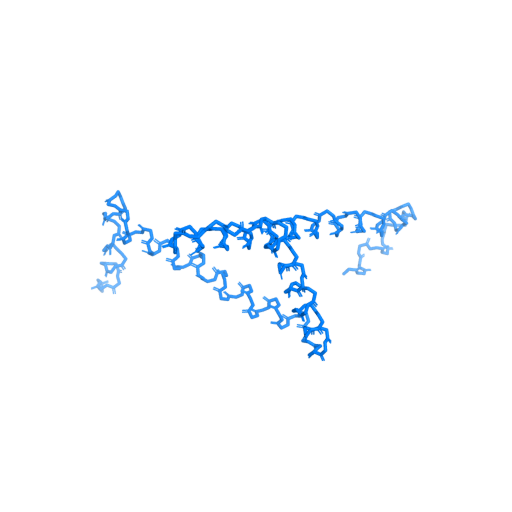 14.998 4.471 1.00 92.81 96 ALA A O 1
ATOM 732 N N . ILE A 1 97 ? 3.905 13.522 2.932 1.00 91.12 97 ILE A N 1
ATOM 733 C CA . ILE A 1 97 ? 4.934 12.919 3.791 1.00 91.12 97 ILE A CA 1
ATOM 734 C C . ILE A 1 97 ? 6.084 13.901 4.046 1.00 91.12 97 ILE A C 1
ATOM 736 O O . ILE A 1 97 ? 6.557 14.010 5.172 1.00 91.12 97 ILE A O 1
ATOM 740 N N . LEU A 1 98 ? 6.537 14.634 3.030 1.00 88.88 98 LEU A N 1
ATOM 741 C CA . LEU A 1 98 ? 7.702 15.513 3.158 1.00 88.88 98 LEU A CA 1
ATOM 742 C C . LEU A 1 98 ? 7.377 16.873 3.779 1.00 88.88 98 LEU A C 1
ATOM 744 O O . LEU A 1 98 ? 8.241 17.447 4.431 1.00 88.88 98 LEU A O 1
ATOM 748 N N . LEU A 1 99 ? 6.168 17.406 3.581 1.00 87.19 99 LEU A N 1
ATOM 749 C CA . LEU A 1 99 ? 5.796 18.750 4.039 1.00 87.19 99 LEU A CA 1
ATOM 750 C C . LEU A 1 99 ? 4.765 18.711 5.168 1.00 87.19 99 LEU A C 1
ATOM 752 O O . LEU A 1 99 ? 4.951 19.378 6.184 1.00 87.19 99 LEU A O 1
ATOM 756 N N . LEU A 1 100 ? 3.690 17.926 5.033 1.00 86.38 100 LEU A N 1
ATOM 757 C CA . LEU A 1 100 ? 2.621 17.912 6.040 1.00 86.38 100 LEU A CA 1
ATOM 758 C C . LEU A 1 100 ? 2.995 17.104 7.283 1.00 86.38 100 LEU A C 1
ATOM 760 O O . LEU A 1 100 ? 2.741 17.574 8.389 1.00 86.38 100 LEU A O 1
ATOM 764 N N . LEU A 1 101 ? 3.624 15.935 7.136 1.00 89.38 101 LEU A N 1
ATOM 765 C CA . LEU A 1 101 ? 4.041 15.102 8.268 1.00 89.38 101 LEU A CA 1
ATOM 766 C C . LEU A 1 101 ? 4.987 15.839 9.235 1.00 89.38 101 LEU A C 1
ATOM 768 O O . LEU A 1 101 ? 4.686 15.841 10.430 1.00 89.38 101 LEU A O 1
ATOM 772 N N . PRO A 1 102 ? 6.080 16.505 8.796 1.00 80.75 102 PRO A N 1
ATOM 773 C CA . PRO A 1 102 ? 6.953 17.218 9.728 1.00 80.75 102 PRO A CA 1
ATOM 774 C C . PRO A 1 102 ? 6.271 18.437 10.349 1.00 80.75 102 PRO A C 1
ATOM 776 O O . PRO A 1 102 ? 6.432 18.677 11.546 1.00 80.75 102 PRO A O 1
ATOM 779 N N . MET A 1 103 ? 5.455 19.171 9.585 1.00 82.56 103 MET A N 1
ATOM 780 C CA . MET A 1 103 ? 4.681 20.291 10.125 1.00 82.56 103 MET A CA 1
ATOM 781 C C . MET A 1 103 ? 3.694 19.807 11.195 1.00 82.56 103 MET A C 1
ATOM 783 O O . MET A 1 103 ? 3.657 20.349 12.300 1.00 82.56 103 MET A O 1
ATOM 787 N N . TYR A 1 104 ? 2.952 18.732 10.925 1.00 83.94 104 TYR A N 1
ATOM 788 C CA . TYR A 1 104 ? 2.031 18.131 11.886 1.00 83.94 104 TYR A CA 1
ATOM 789 C C . TYR A 1 104 ? 2.760 17.579 13.120 1.00 83.94 104 TYR A C 1
ATOM 791 O O . TYR A 1 104 ? 2.307 17.796 14.245 1.00 83.94 104 TYR A O 1
ATOM 799 N N . ALA A 1 105 ? 3.922 16.943 12.945 1.00 83.06 105 ALA A N 1
ATOM 800 C CA . ALA A 1 105 ? 4.746 16.433 14.041 1.00 83.06 105 ALA A CA 1
ATOM 801 C C . ALA A 1 105 ? 5.222 17.558 14.975 1.00 83.06 105 ALA A C 1
ATOM 803 O O . ALA A 1 105 ? 5.076 17.443 16.192 1.00 83.06 105 ALA A O 1
ATOM 804 N N . ILE A 1 106 ? 5.690 18.683 14.426 1.00 79.00 106 ILE A N 1
ATOM 805 C CA . ILE A 1 106 ? 6.069 19.882 15.194 1.00 79.00 106 ILE A CA 1
ATOM 806 C C . ILE A 1 106 ? 4.856 20.477 15.941 1.00 79.00 106 ILE A C 1
ATOM 808 O O . ILE A 1 106 ? 4.989 21.033 17.036 1.00 79.00 106 ILE A O 1
ATOM 812 N N . HIS A 1 107 ? 3.645 20.332 15.396 1.00 74.00 107 HIS A N 1
ATOM 813 C CA . HIS A 1 107 ? 2.403 20.773 16.032 1.00 74.00 107 HIS A CA 1
ATOM 814 C C . HIS A 1 107 ? 1.786 19.773 17.027 1.00 74.00 107 HIS A C 1
ATOM 816 O O . HIS A 1 107 ? 1.024 20.211 17.883 1.00 74.00 107 HIS A O 1
ATOM 822 N N . LYS A 1 108 ? 2.089 18.476 16.999 1.00 75.62 108 LYS A N 1
ATOM 823 C CA . LYS A 1 108 ? 1.540 17.507 17.973 1.00 75.62 108 LYS A CA 1
ATOM 824 C C . LYS A 1 108 ? 2.529 17.104 19.061 1.00 75.62 108 LYS A C 1
ATOM 826 O O . LYS A 1 108 ? 2.091 16.810 20.170 1.00 75.62 108 LYS A O 1
ATOM 831 N N . LEU A 1 109 ? 3.831 17.113 18.780 1.00 77.19 109 LEU A N 1
ATOM 832 C CA . LEU A 1 109 ? 4.848 16.663 19.726 1.00 77.19 109 LEU A CA 1
ATOM 833 C C . LEU A 1 109 ? 5.364 17.838 20.573 1.00 77.19 109 LEU A C 1
ATOM 835 O O . LEU A 1 109 ? 5.974 18.762 20.029 1.00 77.19 109 LEU A O 1
ATOM 839 N N . PRO A 1 110 ? 5.189 17.809 21.909 1.00 62.06 110 PRO A N 1
ATOM 840 C CA . PRO A 1 110 ? 5.646 18.885 22.792 1.00 62.06 110 PRO A CA 1
ATOM 841 C C . PRO A 1 110 ? 7.176 19.033 22.798 1.00 62.06 110 PRO A C 1
ATOM 843 O O . PRO A 1 110 ? 7.683 20.131 22.998 1.00 62.06 110 PRO A O 1
ATOM 846 N N . VAL A 1 111 ? 7.913 17.961 22.481 1.00 70.38 111 VAL A N 1
ATOM 847 C CA . VAL A 1 111 ? 9.385 17.950 22.353 1.00 70.38 111 VAL A CA 1
ATOM 848 C C . VAL A 1 111 ? 9.878 18.810 21.179 1.00 70.38 111 VAL A C 1
ATOM 850 O O . VAL A 1 111 ? 10.975 19.360 21.224 1.00 70.38 111 VAL A O 1
ATOM 853 N N . LEU A 1 112 ? 9.056 18.980 20.140 1.00 64.44 112 LEU A N 1
ATOM 854 C CA . LEU A 1 112 ? 9.378 19.779 18.951 1.00 64.44 112 LEU A CA 1
ATOM 855 C C . LEU A 1 112 ? 8.765 21.188 18.998 1.00 64.44 112 LEU A C 1
ATOM 857 O O . LEU A 1 112 ? 8.993 21.999 18.098 1.00 64.44 112 LEU A O 1
ATOM 861 N N . ALA A 1 113 ? 8.051 21.522 20.079 1.00 64.25 113 ALA A N 1
ATOM 862 C CA . ALA A 1 113 ? 7.464 22.839 20.291 1.00 64.25 113 ALA A CA 1
ATOM 863 C C . ALA A 1 113 ? 8.456 24.026 20.202 1.00 64.25 113 ALA A C 1
ATOM 865 O O . ALA A 1 113 ? 8.041 25.067 19.684 1.00 64.25 113 ALA A O 1
ATOM 866 N N . PRO A 1 114 ? 9.748 23.910 20.593 1.00 66.19 114 PRO A N 1
ATOM 867 C CA . PRO A 1 114 ? 10.726 24.999 20.452 1.00 66.19 114 PRO A CA 1
ATOM 868 C C . PRO A 1 114 ? 10.991 25.450 19.003 1.00 66.19 114 PRO A C 1
ATOM 870 O O . PRO A 1 114 ? 11.530 26.535 18.782 1.00 66.19 114 PRO A O 1
ATOM 873 N N . TRP A 1 115 ? 10.619 24.638 18.006 1.00 63.19 115 TRP A N 1
ATOM 874 C CA . TRP A 1 115 ? 10.853 24.903 16.581 1.00 63.19 115 TRP A CA 1
ATOM 875 C C . TRP A 1 115 ? 9.626 25.469 15.849 1.00 63.19 115 TRP A C 1
ATOM 877 O O . TRP A 1 115 ? 9.745 25.897 14.704 1.00 63.19 115 TRP A O 1
ATOM 887 N N . ARG A 1 116 ? 8.469 25.574 16.524 1.00 61.88 116 ARG A N 1
ATOM 888 C CA . ARG A 1 116 ? 7.189 26.070 15.972 1.00 61.88 116 ARG A CA 1
ATOM 889 C C . ARG A 1 116 ? 7.202 27.529 15.481 1.00 61.88 116 ARG A C 1
ATOM 891 O O . ARG A 1 116 ? 6.277 27.929 14.783 1.00 61.88 116 ARG A O 1
ATOM 898 N N . GLY A 1 117 ? 8.212 28.329 15.845 1.00 57.69 117 GLY A N 1
ATOM 899 C CA . GLY A 1 117 ? 8.256 29.777 15.568 1.00 57.69 117 GLY A CA 1
ATOM 900 C C . GLY A 1 117 ? 9.532 30.315 14.907 1.00 57.69 117 GLY A C 1
ATOM 901 O O . GLY A 1 117 ? 9.525 31.446 14.421 1.00 57.69 117 GLY A O 1
ATOM 902 N N . LYS A 1 118 ? 10.621 29.536 14.824 1.00 56.12 118 LYS A N 1
ATOM 903 C CA . LYS A 1 118 ? 11.917 30.042 14.318 1.00 56.12 118 LYS A CA 1
ATOM 904 C C . LYS A 1 118 ? 11.947 30.298 12.806 1.00 56.12 118 LYS A C 1
ATOM 906 O O . LYS A 1 118 ? 12.738 31.120 12.356 1.00 56.12 118 LYS A O 1
ATOM 911 N N . ALA A 1 119 ? 11.059 29.673 12.030 1.00 54.25 119 ALA A N 1
ATOM 912 C CA . ALA A 1 119 ? 10.948 29.928 10.590 1.00 54.25 119 ALA A CA 1
ATOM 913 C C . ALA A 1 119 ? 10.390 31.330 10.266 1.00 54.25 119 ALA A C 1
ATOM 915 O O . ALA A 1 119 ? 10.694 31.885 9.215 1.00 54.25 119 ALA A O 1
ATOM 916 N N . ARG A 1 120 ? 9.609 31.934 11.176 1.00 43.56 120 ARG A N 1
ATOM 917 C CA . ARG A 1 120 ? 8.989 33.253 10.960 1.00 43.56 120 ARG A CA 1
ATOM 918 C C . ARG A 1 120 ? 9.918 34.418 11.330 1.00 43.56 120 ARG A C 1
ATOM 920 O O . ARG A 1 120 ? 9.805 35.485 10.742 1.00 43.56 120 ARG A O 1
ATOM 927 N N . GLN A 1 121 ? 10.864 34.214 12.251 1.00 46.97 121 GLN A N 1
ATOM 928 C CA . GLN A 1 121 ? 11.753 35.274 12.755 1.00 46.97 121 GLN A CA 1
ATOM 929 C C . GLN A 1 121 ? 12.925 35.641 11.831 1.00 46.97 121 GLN A C 1
ATOM 931 O O . GLN A 1 121 ? 13.551 36.669 12.053 1.00 46.9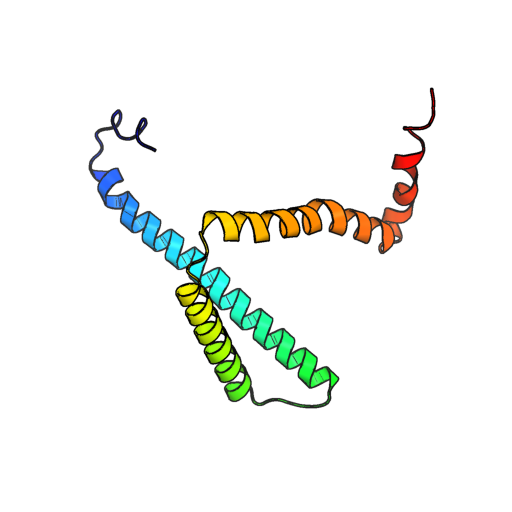7 121 GLN A O 1
ATOM 936 N N . ARG A 1 122 ? 13.229 34.846 10.795 1.00 49.59 122 ARG A N 1
ATOM 937 C CA . ARG A 1 122 ? 14.359 35.114 9.882 1.00 49.59 122 ARG A CA 1
ATOM 938 C C . ARG A 1 122 ? 13.958 35.723 8.528 1.00 49.59 122 ARG A C 1
ATOM 940 O O . ARG A 1 122 ? 14.837 36.068 7.753 1.00 49.59 122 ARG A O 1
ATOM 947 N N . PHE A 1 123 ? 12.661 35.891 8.253 1.00 55.81 123 PHE A N 1
ATOM 948 C CA . PHE A 1 123 ? 12.172 36.523 7.014 1.00 55.81 123 PHE A CA 1
ATOM 949 C C . PHE A 1 123 ? 11.703 37.981 7.217 1.00 55.81 123 PHE A C 1
ATOM 951 O O . PHE A 1 123 ? 11.323 38.637 6.258 1.00 55.81 123 PHE A O 1
ATOM 958 N N . SER A 1 124 ? 11.712 38.514 8.449 1.00 42.03 124 SER A N 1
ATOM 959 C CA . SER A 1 124 ? 11.228 39.879 8.747 1.00 42.03 124 SER A CA 1
ATOM 960 C C . SER A 1 124 ? 12.301 40.841 9.281 1.00 42.03 124 SER A C 1
ATOM 962 O O . SER A 1 124 ? 11.960 41.902 9.803 1.00 42.03 124 SER A O 1
ATOM 964 N N . SER A 1 125 ? 13.582 40.497 9.170 1.00 34.53 125 SER A N 1
ATOM 965 C CA . SER A 1 125 ? 14.680 41.428 9.449 1.00 34.53 125 SER A CA 1
ATOM 966 C C . SER A 1 125 ? 15.278 41.910 8.118 1.00 34.53 125 SER A C 1
ATOM 968 O O . SER A 1 125 ? 15.941 41.090 7.473 1.00 34.53 125 SER A O 1
ATOM 970 N N . PRO A 1 126 ? 14.991 43.153 7.677 1.00 48.16 126 PRO A N 1
ATOM 971 C CA . PRO A 1 126 ? 15.747 43.816 6.613 1.00 48.16 126 PRO A CA 1
ATOM 972 C C . PRO A 1 126 ? 17.217 44.026 6.998 1.00 48.16 126 PRO A C 1
ATOM 974 O O . PRO A 1 126 ? 17.518 44.032 8.216 1.00 48.16 126 PRO A O 1
#

InterPro domains:
  IPR018227 Amino acid/polyamine transporter 2 [PTHR35334] (1-123)

Secondary structure (DSSP, 8-state):
--SSTTT---HHHHHHHHHHHHHHHHHHHHHHHHHHHHHHHHHHHHHHHTTT----HHHHHHHHHHHHHHHHHHHHHH---HHHHHHHHHHHHHHIIIIIHHHHHHHH-GGGGGGSSTTTTTSS--

Radius of gyration: 23.47 Å; chains: 1; bounding box: 49×59×50 Å

Organism: Klebsiella pneumoniae (NCBI:txid573)